Protein AF-A0A6I2W418-F1 (afdb_monomer_lite)

Sequence (152 aa):
MRLRQSPMIEASALMGITLILFLLGLCFVYGDLTQMLSSGPILAALLLFPSYVLWLIFGRVTRDAKVSTRFLASIGVTLAIAAFGALLMQPPTDVANAQQAVWIITQIVVDFALSGVIASAITFGVLMRESKKPDASLITKPLTPTQRKKGK

Radius of gyration: 23.84 Å; chains: 1; bounding box: 36×26×101 Å

Secondary structure (DSSP, 8-state):
-PPP--HHHHHHHHHHHHHHHHHHHHHHHHS-HHHHHHHHHHHHHHHHHHHHHHHHHHHHHTTTS-HHHHHHHHHHHHHHHHHHHHHH-PPPTT-TTHHHHHHHHHHHHHHHHHHHHHHHHHIIIIISPPP-PPPGGGTS------------

Structure (mmCIF, N/CA/C/O backbone):
data_AF-A0A6I2W418-F1
#
_entry.id   AF-A0A6I2W418-F1
#
loop_
_atom_site.group_PDB
_atom_site.id
_atom_site.type_symbol
_atom_site.label_atom_id
_atom_site.label_alt_id
_atom_site.label_comp_id
_atom_site.label_asym_id
_atom_site.label_entity_id
_atom_site.label_seq_id
_atom_site.pdbx_PDB_ins_code
_atom_site.Cartn_x
_atom_site.Cartn_y
_atom_site.Cartn_z
_atom_site.occupancy
_atom_site.B_iso_or_equiv
_atom_site.auth_seq_id
_atom_site.auth_comp_id
_atom_site.auth_asym_id
_atom_site.auth_atom_id
_atom_site.pdbx_PDB_model_num
ATOM 1 N N . MET A 1 1 ? -7.699 15.253 17.972 1.00 44.75 1 MET A N 1
ATOM 2 C CA . MET A 1 1 ? -9.007 14.615 17.696 1.00 44.75 1 MET A CA 1
ATOM 3 C C . MET A 1 1 ? -8.745 13.174 17.268 1.00 44.75 1 MET A C 1
ATOM 5 O O . MET A 1 1 ? -7.973 12.995 16.340 1.00 44.75 1 MET A O 1
ATOM 9 N N . ARG A 1 2 ? -9.271 12.155 17.967 1.00 53.34 2 ARG A N 1
ATOM 10 C CA . ARG A 1 2 ? -9.148 10.748 17.525 1.00 53.34 2 ARG A CA 1
ATOM 11 C C . ARG A 1 2 ? -10.362 10.395 16.673 1.00 53.34 2 ARG A C 1
ATOM 13 O O . ARG A 1 2 ? -11.485 10.724 17.048 1.00 53.34 2 ARG A O 1
ATOM 20 N N . LEU A 1 3 ? -10.123 9.775 15.525 1.00 56.34 3 LEU A N 1
ATOM 21 C CA . LEU A 1 3 ? -11.171 9.385 14.590 1.00 56.34 3 LEU A CA 1
ATOM 22 C C . LEU A 1 3 ? -12.008 8.238 15.176 1.00 56.34 3 LEU A C 1
ATOM 24 O O . LEU A 1 3 ? -11.479 7.348 15.843 1.00 56.34 3 LEU A O 1
ATOM 28 N N . ARG A 1 4 ? -13.323 8.249 14.931 1.00 63.59 4 ARG A N 1
ATOM 29 C CA . ARG A 1 4 ? -14.205 7.137 15.314 1.00 63.59 4 ARG A CA 1
ATOM 30 C C . ARG A 1 4 ? -13.741 5.879 14.571 1.00 63.59 4 ARG A C 1
ATOM 32 O O . ARG A 1 4 ? -13.602 5.917 13.354 1.00 63.59 4 ARG A O 1
ATOM 39 N N . GLN A 1 5 ? -13.500 4.784 15.291 1.00 67.00 5 GLN A N 1
ATOM 40 C CA . GLN A 1 5 ? -13.058 3.520 14.693 1.00 67.00 5 GLN A CA 1
ATOM 41 C C . GLN A 1 5 ? -14.184 2.939 13.826 1.00 67.00 5 GLN A C 1
ATOM 43 O O . GLN A 1 5 ? -15.151 2.364 14.327 1.00 67.00 5 GLN A O 1
ATOM 48 N N . SER A 1 6 ? -14.088 3.162 12.519 1.00 81.00 6 SER A N 1
ATOM 49 C CA . SER A 1 6 ? -14.973 2.621 11.493 1.00 81.00 6 SER A CA 1
ATOM 50 C C . SER A 1 6 ? -14.093 2.085 10.369 1.00 81.00 6 SER A C 1
ATOM 52 O O . SER A 1 6 ? -13.159 2.792 9.981 1.00 81.00 6 SER A O 1
ATOM 54 N N . PRO A 1 7 ? -14.409 0.910 9.792 1.00 82.25 7 PRO A N 1
ATOM 55 C CA . PRO A 1 7 ? -13.666 0.360 8.658 1.00 82.25 7 PRO A CA 1
ATOM 56 C C . PRO A 1 7 ? -13.483 1.364 7.513 1.00 82.25 7 PRO A C 1
ATOM 58 O O . PRO A 1 7 ? -12.423 1.431 6.902 1.00 82.25 7 PRO A O 1
ATOM 61 N N . MET A 1 8 ? -14.495 2.204 7.273 1.00 87.56 8 MET A N 1
ATOM 62 C CA . MET A 1 8 ? -14.436 3.238 6.242 1.00 87.56 8 MET A CA 1
ATOM 63 C C . MET A 1 8 ? -13.429 4.341 6.578 1.00 87.56 8 MET A C 1
ATOM 65 O O . MET A 1 8 ? -12.706 4.804 5.705 1.00 87.56 8 MET A O 1
ATOM 69 N N . ILE A 1 9 ? -13.355 4.750 7.845 1.00 86.94 9 ILE A N 1
ATOM 70 C CA . ILE A 1 9 ? -12.442 5.812 8.278 1.00 86.94 9 ILE A CA 1
ATOM 71 C C . ILE A 1 9 ? -10.990 5.312 8.261 1.00 86.94 9 ILE A C 1
ATOM 73 O O . ILE A 1 9 ? -10.089 6.060 7.896 1.00 86.94 9 ILE A O 1
ATOM 77 N N . GLU A 1 10 ? -10.769 4.039 8.589 1.00 88.50 10 GLU A N 1
ATOM 78 C CA . GLU A 1 10 ? -9.456 3.385 8.507 1.00 88.50 10 GLU A CA 1
ATOM 79 C C . GLU A 1 10 ? -8.956 3.273 7.082 1.00 88.50 10 GLU A C 1
ATOM 81 O O . GLU A 1 10 ? -7.844 3.707 6.794 1.00 88.50 10 GLU A O 1
ATOM 86 N N . ALA A 1 11 ? -9.788 2.739 6.187 1.00 92.00 11 ALA A N 1
ATOM 87 C CA . ALA A 1 11 ? -9.433 2.603 4.785 1.00 92.00 11 ALA A CA 1
ATOM 88 C C . ALA A 1 11 ? -9.151 3.970 4.145 1.00 92.00 11 ALA A C 1
ATOM 90 O O . ALA A 1 11 ? -8.183 4.108 3.403 1.00 92.00 11 ALA A O 1
ATOM 91 N N . SER A 1 12 ? -9.939 5.001 4.472 1.00 92.62 12 SER A N 1
ATOM 92 C CA . SER A 1 12 ? -9.707 6.358 3.963 1.00 92.62 12 SER A CA 1
ATOM 93 C C . SER A 1 12 ? -8.427 6.989 4.520 1.00 92.62 12 SER A C 1
ATOM 95 O O . SER A 1 12 ? -7.715 7.664 3.779 1.00 92.62 12 SER A O 1
ATOM 97 N N . ALA A 1 13 ? -8.098 6.758 5.796 1.00 91.81 13 ALA A N 1
ATOM 98 C CA . ALA A 1 13 ? -6.837 7.220 6.378 1.00 91.81 13 ALA A CA 1
ATOM 99 C C . ALA A 1 13 ? -5.629 6.523 5.732 1.00 91.81 13 ALA A C 1
ATOM 101 O O . ALA A 1 13 ? -4.679 7.196 5.332 1.00 91.81 13 ALA A O 1
ATOM 102 N N . LEU A 1 14 ? -5.698 5.198 5.561 1.00 94.12 14 LEU A N 1
ATOM 103 C CA . LEU A 1 14 ? -4.680 4.422 4.851 1.00 94.12 14 LEU A CA 1
ATOM 104 C C . LEU A 1 14 ? -4.500 4.932 3.423 1.00 94.12 14 LEU A C 1
ATOM 106 O O . LEU A 1 14 ? -3.373 5.196 3.017 1.00 94.12 14 LEU A O 1
ATOM 110 N N . MET A 1 15 ? -5.592 5.134 2.688 1.00 94.50 15 MET A N 1
ATOM 111 C CA . MET A 1 15 ? -5.552 5.635 1.316 1.00 94.50 15 MET A CA 1
ATOM 112 C C . MET A 1 15 ? -4.906 7.015 1.230 1.00 94.50 15 MET A C 1
ATOM 114 O O . MET A 1 15 ? -3.987 7.195 0.438 1.00 94.50 15 MET A O 1
ATOM 118 N N . GLY A 1 16 ? -5.342 7.972 2.052 1.00 93.12 16 GLY A N 1
ATOM 119 C CA . GLY A 1 16 ? -4.810 9.334 2.015 1.00 93.12 16 GLY A CA 1
ATOM 120 C C . GLY A 1 16 ? -3.318 9.393 2.342 1.00 93.12 16 GLY A C 1
ATOM 121 O O . GLY A 1 16 ? -2.555 10.033 1.623 1.00 93.12 16 GLY A O 1
ATOM 122 N N . ILE A 1 17 ? -2.884 8.688 3.392 1.00 94.75 17 ILE A N 1
ATOM 123 C CA . ILE A 1 17 ? -1.473 8.684 3.803 1.00 94.75 17 ILE A CA 1
ATOM 124 C C . ILE A 1 17 ? -0.617 7.936 2.777 1.00 94.75 17 ILE A C 1
ATOM 126 O O . ILE A 1 17 ? 0.434 8.439 2.385 1.00 94.75 17 ILE A O 1
ATOM 130 N N . THR A 1 18 ? -1.074 6.772 2.304 1.00 96.00 18 THR A N 1
ATOM 131 C CA . THR A 1 18 ? -0.338 5.989 1.300 1.00 96.00 18 THR A CA 1
ATOM 132 C C . THR A 1 18 ? -0.210 6.764 -0.005 1.00 96.00 18 THR A C 1
ATOM 134 O O . THR A 1 18 ? 0.871 6.779 -0.573 1.00 96.00 18 THR A O 1
ATOM 137 N N . LEU A 1 19 ? -1.266 7.450 -0.456 1.00 94.50 19 LEU A N 1
ATOM 138 C CA . LEU A 1 19 ? -1.232 8.276 -1.664 1.00 94.50 19 LEU A CA 1
ATOM 139 C C . LEU A 1 19 ? -0.169 9.371 -1.565 1.00 94.50 19 LEU A C 1
ATOM 141 O O . LEU A 1 19 ? 0.637 9.511 -2.476 1.00 94.50 19 LEU A O 1
ATOM 145 N N . ILE A 1 20 ? -0.148 10.132 -0.468 1.00 93.38 20 ILE A N 1
ATOM 146 C CA . ILE A 1 20 ? 0.824 11.220 -0.297 1.00 93.38 20 ILE A CA 1
ATOM 147 C C . ILE A 1 20 ? 2.252 10.667 -0.296 1.00 93.38 20 ILE A C 1
ATOM 149 O O . ILE A 1 20 ? 3.105 11.192 -1.005 1.00 93.38 20 ILE A O 1
ATOM 153 N N . LEU A 1 21 ? 2.509 9.602 0.469 1.00 94.44 21 LEU A N 1
ATOM 154 C CA . LEU A 1 21 ? 3.840 8.998 0.553 1.00 94.44 21 LEU A CA 1
ATOM 155 C C . LEU A 1 21 ? 4.286 8.400 -0.785 1.00 94.44 21 LEU A C 1
ATOM 157 O O . LEU A 1 21 ? 5.412 8.644 -1.199 1.00 94.44 21 LEU A O 1
ATOM 161 N N . PHE A 1 22 ? 3.385 7.715 -1.486 1.00 94.44 22 PHE A N 1
ATOM 162 C CA . PHE A 1 22 ? 3.668 7.096 -2.777 1.00 94.44 22 PHE A CA 1
ATOM 163 C C . PHE A 1 22 ? 3.934 8.137 -3.867 1.00 94.44 22 PHE A C 1
ATOM 165 O O . PHE A 1 22 ? 4.869 8.013 -4.644 1.00 94.44 22 PHE A O 1
ATOM 172 N N . LEU A 1 23 ? 3.157 9.221 -3.917 1.00 91.56 23 LEU A N 1
ATOM 173 C CA . LEU A 1 23 ? 3.411 10.302 -4.872 1.00 91.56 23 LEU A CA 1
ATOM 174 C C . LEU A 1 23 ? 4.745 11.011 -4.586 1.00 91.56 23 LEU A C 1
ATOM 176 O O . LEU A 1 23 ? 5.460 11.364 -5.525 1.00 91.56 23 LEU A O 1
ATOM 180 N N . LEU A 1 24 ? 5.098 11.194 -3.309 1.00 90.94 24 LEU A N 1
ATOM 181 C CA . LEU A 1 24 ? 6.408 11.723 -2.923 1.00 90.94 24 LEU A CA 1
ATOM 182 C C . LEU A 1 24 ? 7.536 10.774 -3.342 1.00 90.94 24 LEU A C 1
ATOM 184 O O . LEU A 1 24 ? 8.512 11.230 -3.930 1.00 90.94 24 LEU A O 1
ATOM 188 N N . GLY A 1 25 ? 7.389 9.474 -3.095 1.00 91.12 25 GLY A N 1
ATOM 189 C CA . GLY A 1 25 ? 8.349 8.449 -3.496 1.00 91.12 25 GLY A CA 1
ATOM 190 C C . GLY A 1 25 ? 8.545 8.374 -5.009 1.00 91.12 25 GLY A C 1
ATOM 191 O O . GLY A 1 25 ? 9.679 8.437 -5.487 1.00 91.12 25 GLY A O 1
ATOM 192 N N . LEU A 1 26 ? 7.460 8.393 -5.787 1.00 89.88 26 LEU A N 1
ATOM 193 C CA . LEU A 1 26 ? 7.510 8.464 -7.250 1.00 89.88 26 LEU A CA 1
ATOM 194 C C . LEU A 1 26 ? 8.268 9.690 -7.770 1.00 89.88 26 LEU A C 1
ATOM 196 O O . LEU A 1 26 ? 8.960 9.588 -8.782 1.00 89.88 26 LEU A O 1
ATOM 200 N N . CYS A 1 27 ? 8.177 10.836 -7.090 1.00 88.88 27 CYS A N 1
ATOM 201 C CA . CYS A 1 27 ? 8.956 12.017 -7.461 1.00 88.88 27 CYS A CA 1
ATOM 202 C C . CYS A 1 27 ? 10.470 11.757 -7.358 1.00 88.88 27 CYS A C 1
ATOM 204 O O . CYS A 1 27 ? 11.229 12.237 -8.199 1.00 88.88 27 CYS A O 1
ATOM 206 N N . PHE A 1 28 ? 10.910 10.968 -6.372 1.00 87.56 28 PHE A N 1
ATOM 207 C CA . PHE A 1 28 ? 12.309 10.550 -6.242 1.00 87.56 28 PHE A CA 1
ATOM 208 C C . PHE A 1 28 ? 12.702 9.465 -7.251 1.00 87.56 28 PHE A C 1
ATOM 210 O O . PHE A 1 28 ? 13.837 9.472 -7.719 1.00 87.56 28 PHE A O 1
ATOM 217 N N . VAL A 1 29 ? 11.785 8.555 -7.602 1.00 85.56 29 VAL A N 1
ATOM 218 C CA . VAL A 1 29 ? 12.036 7.487 -8.589 1.00 85.56 29 VAL A CA 1
ATOM 219 C C . VAL A 1 29 ? 12.220 8.060 -9.994 1.00 85.56 29 VAL A C 1
ATOM 221 O O . VAL A 1 29 ? 13.163 7.689 -10.687 1.00 85.56 29 VAL A O 1
ATOM 224 N N . TYR A 1 30 ? 11.342 8.972 -10.417 1.00 83.94 30 TYR A N 1
ATOM 225 C CA . TYR A 1 30 ? 11.423 9.570 -11.751 1.00 83.94 30 TYR A CA 1
ATOM 226 C C . TYR A 1 30 ? 12.444 10.704 -11.845 1.00 83.94 30 TYR A C 1
ATOM 228 O O . TYR A 1 30 ? 12.981 10.944 -12.921 1.00 83.94 30 TYR A O 1
ATOM 236 N N . GLY A 1 31 ? 12.690 11.438 -10.755 1.00 82.81 31 GLY A N 1
ATOM 237 C CA . GLY A 1 31 ? 13.545 12.631 -10.774 1.00 82.81 31 GLY A CA 1
ATOM 238 C C . GLY A 1 31 ? 12.982 13.804 -11.592 1.00 82.81 31 GLY A C 1
ATOM 239 O O . GLY A 1 31 ? 13.609 14.859 -11.644 1.00 82.81 31 GLY A O 1
ATOM 240 N N . ASP A 1 32 ? 11.801 13.645 -12.198 1.00 84.69 32 ASP A N 1
ATOM 241 C CA . ASP A 1 32 ? 11.093 14.656 -12.981 1.00 84.69 32 ASP A CA 1
ATOM 242 C C . ASP A 1 32 ? 9.631 14.755 -12.527 1.00 84.69 32 ASP A C 1
ATOM 244 O O . ASP A 1 32 ? 8.845 13.802 -12.607 1.00 84.69 32 ASP A O 1
ATOM 248 N N . LEU A 1 33 ? 9.258 15.952 -12.076 1.00 83.25 33 LEU A N 1
ATOM 249 C CA . LEU A 1 33 ? 7.904 16.274 -11.643 1.00 83.25 33 LEU A CA 1
ATOM 250 C C . LEU A 1 33 ? 6.886 16.141 -12.788 1.00 83.25 33 LEU A C 1
ATOM 252 O O . LEU A 1 33 ? 5.751 15.735 -12.558 1.00 83.25 33 LEU A O 1
ATOM 256 N N . THR A 1 34 ? 7.276 16.433 -14.027 1.00 85.00 34 THR A N 1
ATOM 257 C CA . THR A 1 34 ? 6.396 16.366 -15.205 1.00 85.00 34 THR A CA 1
ATOM 258 C C . THR A 1 34 ? 6.017 14.921 -15.525 1.00 85.00 34 THR A C 1
ATOM 260 O O . THR A 1 34 ? 4.851 14.598 -15.778 1.00 85.00 34 THR A O 1
ATOM 263 N N . GLN A 1 35 ? 6.995 14.018 -15.457 1.00 82.12 35 GLN A N 1
ATOM 264 C CA . GLN A 1 35 ? 6.773 12.588 -15.653 1.00 82.12 35 GLN A CA 1
ATOM 265 C C . GLN A 1 35 ? 5.935 11.992 -14.516 1.00 82.12 35 GLN A C 1
ATOM 267 O O . GLN A 1 35 ? 5.024 11.197 -14.757 1.00 82.12 35 GLN A O 1
ATOM 272 N N . MET A 1 36 ? 6.173 12.434 -13.281 1.00 85.44 36 MET A N 1
ATOM 273 C CA . MET A 1 36 ? 5.365 12.059 -12.124 1.00 85.44 36 MET A CA 1
ATOM 274 C C . MET A 1 36 ? 3.911 12.545 -12.249 1.00 85.44 36 MET A C 1
ATOM 276 O O . MET A 1 36 ? 2.993 11.772 -11.991 1.00 85.44 36 MET A O 1
ATOM 280 N N . LEU A 1 37 ? 3.666 13.775 -12.706 1.00 83.38 37 LEU A N 1
ATOM 281 C CA . LEU A 1 37 ? 2.307 14.312 -12.859 1.00 83.38 37 LEU A CA 1
ATOM 282 C C . LEU A 1 37 ? 1.512 13.633 -13.981 1.00 83.38 37 LEU A C 1
ATOM 284 O O . LEU A 1 37 ? 0.292 13.518 -13.883 1.00 83.38 37 LEU A O 1
ATOM 288 N N . SER A 1 38 ? 2.191 13.164 -15.029 1.00 86.12 38 SER A N 1
ATOM 289 C CA . SER A 1 38 ? 1.549 12.467 -16.150 1.00 86.12 38 SER A CA 1
ATOM 290 C C . SER A 1 38 ? 1.271 10.987 -15.861 1.00 86.12 38 SER A C 1
ATOM 292 O O . SER A 1 38 ? 0.194 10.492 -16.184 1.00 86.12 38 SER A O 1
ATOM 294 N N . SER A 1 39 ? 2.210 10.277 -15.230 1.00 83.19 39 SER A N 1
ATOM 295 C CA . SER A 1 39 ? 2.109 8.826 -14.991 1.00 83.19 39 SER A CA 1
ATOM 296 C C . SER A 1 39 ? 1.647 8.453 -13.578 1.00 83.19 39 SER A C 1
ATOM 298 O O . SER A 1 39 ? 0.977 7.437 -13.384 1.00 83.19 39 SER A O 1
ATOM 300 N N . GLY A 1 40 ? 1.951 9.286 -12.584 1.00 84.12 40 GLY A N 1
ATOM 301 C CA . GLY A 1 40 ? 1.673 9.051 -11.168 1.00 84.12 40 GLY A CA 1
ATOM 302 C C . GLY A 1 40 ? 0.199 8.802 -10.850 1.00 84.12 40 GLY A C 1
ATOM 303 O O . GLY A 1 40 ? -0.077 7.838 -10.139 1.00 84.12 40 GLY A O 1
ATOM 304 N N . PRO A 1 41 ? -0.769 9.569 -11.392 1.00 85.94 41 PRO A N 1
ATOM 305 C CA . PRO A 1 41 ? -2.189 9.307 -11.158 1.00 85.94 41 PRO A CA 1
ATOM 306 C C . PRO A 1 41 ? -2.638 7.921 -11.635 1.00 85.94 41 PRO A C 1
ATOM 308 O O . PRO A 1 41 ? -3.430 7.267 -10.958 1.00 85.94 41 PRO A O 1
ATOM 311 N N . ILE A 1 42 ? -2.109 7.452 -12.769 1.00 88.50 42 ILE A N 1
ATOM 312 C CA . ILE A 1 42 ? -2.441 6.137 -13.333 1.00 88.50 42 ILE A CA 1
ATOM 313 C C . ILE A 1 42 ? -1.862 5.032 -12.447 1.00 88.50 42 ILE A C 1
ATOM 315 O O . ILE A 1 42 ? -2.584 4.115 -12.061 1.00 88.50 42 ILE A O 1
ATOM 319 N N . LEU A 1 43 ? -0.586 5.149 -12.071 1.00 88.38 43 LEU A N 1
ATOM 320 C CA . LEU A 1 43 ? 0.086 4.199 -11.178 1.00 88.38 43 LEU A CA 1
ATOM 321 C C . LEU A 1 43 ? -0.594 4.139 -9.807 1.00 88.38 43 LEU A C 1
ATOM 323 O O . LEU A 1 43 ? -0.837 3.058 -9.271 1.00 88.38 43 LEU A O 1
ATOM 327 N N . ALA A 1 44 ? -0.957 5.305 -9.269 1.00 87.12 44 ALA A N 1
ATOM 328 C CA . ALA A 1 44 ? -1.702 5.423 -8.029 1.00 87.12 44 ALA A CA 1
ATOM 329 C C . ALA A 1 44 ? -3.064 4.742 -8.154 1.00 87.12 44 ALA A C 1
ATOM 331 O O . ALA A 1 44 ? -3.389 3.915 -7.313 1.00 87.12 44 ALA A O 1
ATOM 332 N N . ALA A 1 45 ? -3.843 5.005 -9.205 1.00 88.56 45 ALA A N 1
ATOM 333 C CA . ALA A 1 45 ? -5.130 4.344 -9.403 1.00 88.56 45 ALA A CA 1
ATOM 334 C C . ALA A 1 45 ? -4.988 2.814 -9.482 1.00 88.56 45 ALA A C 1
ATOM 336 O O . ALA A 1 45 ? -5.758 2.099 -8.845 1.00 88.56 45 ALA A O 1
ATOM 337 N N . LEU A 1 46 ? -3.977 2.315 -10.196 1.00 91.00 46 LEU A N 1
ATOM 338 C CA . LEU A 1 46 ? -3.764 0.885 -10.425 1.00 91.00 46 LEU A CA 1
ATOM 339 C C . LEU A 1 46 ? -3.451 0.117 -9.129 1.00 91.00 46 LEU A C 1
ATOM 341 O O . LEU A 1 46 ? -3.924 -1.003 -8.959 1.00 91.00 46 LEU A O 1
ATOM 345 N N . LEU A 1 47 ? -2.717 0.726 -8.193 1.00 92.75 47 LEU A N 1
ATOM 346 C CA . LEU A 1 47 ? -2.332 0.091 -6.925 1.00 92.75 47 LEU A CA 1
ATOM 347 C C . LEU A 1 47 ? -3.240 0.488 -5.748 1.00 92.75 47 LEU A C 1
ATOM 349 O O . LEU A 1 47 ? -3.667 -0.368 -4.969 1.00 92.75 47 LEU A O 1
ATOM 353 N N . LEU A 1 48 ? -3.587 1.769 -5.599 1.00 93.81 48 LEU A N 1
ATOM 354 C CA . LEU A 1 48 ? -4.373 2.264 -4.461 1.00 93.81 48 LEU A CA 1
ATOM 355 C C . LEU A 1 48 ? -5.846 1.909 -4.548 1.00 93.81 48 LEU A C 1
ATOM 357 O O . LEU A 1 48 ? -6.441 1.649 -3.506 1.00 93.81 48 LEU A O 1
ATOM 361 N N . PHE A 1 49 ? -6.448 1.884 -5.737 1.00 92.81 49 PHE A N 1
ATOM 362 C CA . PHE A 1 49 ? -7.865 1.547 -5.855 1.00 92.81 49 PHE A CA 1
ATOM 363 C C . PHE A 1 49 ? -8.175 0.122 -5.365 1.00 92.81 49 PHE A C 1
ATOM 365 O O . PHE A 1 49 ? -8.998 -0.017 -4.454 1.00 92.81 49 PHE A O 1
ATOM 372 N N . PRO A 1 50 ? -7.511 -0.943 -5.865 1.00 94.19 50 PRO A N 1
ATOM 373 C CA . PRO A 1 50 ? -7.758 -2.288 -5.351 1.00 94.19 50 PRO A CA 1
ATOM 374 C C . PRO A 1 50 ? -7.344 -2.428 -3.881 1.00 94.19 50 PRO A C 1
ATOM 376 O O . PRO A 1 50 ? -8.037 -3.101 -3.118 1.00 94.19 50 PRO A O 1
ATOM 379 N N . SER A 1 51 ? -6.287 -1.733 -3.444 1.00 95.88 51 SER A N 1
ATOM 380 C CA . SER A 1 51 ? -5.896 -1.702 -2.028 1.00 95.88 51 SER A CA 1
ATOM 381 C C . SER A 1 51 ? -6.977 -1.102 -1.140 1.00 95.88 51 SER A C 1
ATOM 383 O O . SER A 1 51 ? -7.294 -1.671 -0.102 1.00 95.88 51 SER A O 1
ATOM 385 N N . TYR A 1 52 ? -7.594 0.004 -1.557 1.00 95.00 52 TYR A N 1
ATOM 386 C CA . TYR A 1 52 ? -8.679 0.648 -0.824 1.00 95.00 52 TYR A CA 1
ATOM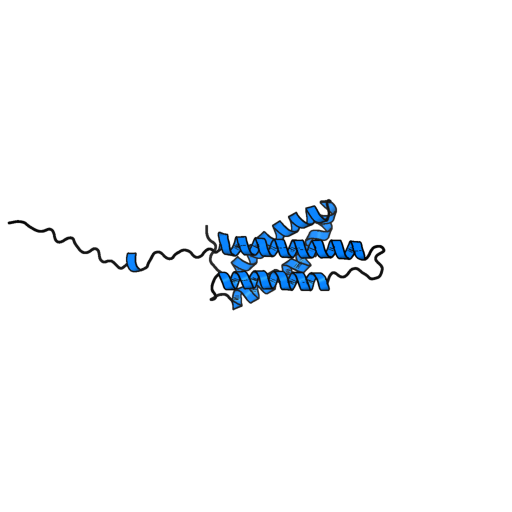 387 C C . TYR A 1 52 ? -9.889 -0.275 -0.677 1.00 95.00 52 TYR A C 1
ATOM 389 O O . TYR A 1 52 ? -10.417 -0.434 0.426 1.00 95.00 52 TYR A O 1
ATOM 397 N N . VAL A 1 53 ? -10.291 -0.937 -1.765 1.00 95.31 53 VAL A N 1
ATOM 398 C CA . VAL A 1 53 ? -11.387 -1.915 -1.744 1.00 95.31 53 VAL A CA 1
ATOM 399 C C . VAL A 1 53 ? -11.066 -3.068 -0.792 1.00 95.31 53 VAL A C 1
ATOM 401 O O . VAL A 1 53 ? -11.894 -3.425 0.047 1.00 95.31 53 VAL A O 1
ATOM 404 N N . LEU A 1 54 ? -9.853 -3.620 -0.854 1.00 95.81 54 LEU A N 1
ATOM 405 C CA . LEU A 1 54 ? -9.440 -4.696 0.043 1.00 95.81 54 LEU A CA 1
ATOM 406 C C . LEU A 1 54 ? -9.338 -4.232 1.499 1.00 95.81 54 LEU A C 1
ATOM 408 O O . LEU A 1 54 ? -9.797 -4.948 2.384 1.00 95.81 54 LEU A O 1
ATOM 412 N N . TRP A 1 55 ? -8.823 -3.035 1.781 1.00 96.12 55 TRP A N 1
ATOM 413 C CA . TRP A 1 55 ? -8.813 -2.480 3.136 1.00 96.12 55 TRP A CA 1
ATOM 414 C C . TRP A 1 55 ? -10.226 -2.281 3.686 1.00 96.12 55 TRP A C 1
ATOM 416 O O . TRP A 1 55 ? -10.440 -2.521 4.872 1.00 96.12 55 TRP A O 1
ATOM 426 N N . LEU A 1 56 ? -11.208 -1.910 2.858 1.00 94.38 56 LEU A N 1
ATOM 427 C CA . LEU A 1 56 ? -12.612 -1.857 3.278 1.00 94.38 56 LEU A CA 1
ATOM 428 C C . LEU A 1 56 ? -13.157 -3.246 3.628 1.00 94.38 56 LEU A C 1
ATOM 430 O O . LEU A 1 56 ? -13.777 -3.411 4.682 1.00 94.38 56 LEU A O 1
ATOM 434 N N . ILE A 1 57 ? -12.915 -4.244 2.773 1.00 94.38 57 ILE A N 1
ATOM 435 C CA . ILE A 1 57 ? -13.378 -5.623 2.983 1.00 94.38 57 ILE A CA 1
ATOM 436 C C . ILE A 1 57 ? -12.726 -6.209 4.237 1.00 94.38 57 ILE A C 1
ATOM 438 O O . ILE A 1 57 ? -13.424 -6.613 5.169 1.00 94.38 57 ILE A O 1
ATOM 442 N N . PHE A 1 58 ? -11.396 -6.200 4.308 1.00 92.62 58 PHE A N 1
ATOM 443 C CA . PHE A 1 58 ? -10.660 -6.734 5.448 1.00 92.62 58 PHE A CA 1
ATOM 444 C C . PHE A 1 58 ? -10.916 -5.924 6.714 1.00 92.62 58 PHE A C 1
ATOM 446 O O . PHE A 1 58 ? -11.134 -6.519 7.762 1.00 92.62 58 PHE A O 1
ATOM 453 N N . GLY A 1 59 ? -11.028 -4.598 6.627 1.00 88.44 59 GLY A N 1
ATOM 454 C CA . GLY A 1 59 ? -11.424 -3.753 7.751 1.00 88.44 59 GLY A CA 1
ATOM 455 C C . GLY A 1 59 ? -12.812 -4.106 8.291 1.00 88.44 59 GLY A C 1
ATOM 456 O O . GLY A 1 59 ? -13.035 -4.055 9.502 1.00 88.44 59 GLY A O 1
ATOM 457 N N . ARG A 1 60 ? -13.748 -4.517 7.424 1.00 89.56 60 ARG A N 1
ATOM 458 C CA . ARG A 1 60 ? -15.076 -4.992 7.837 1.00 89.56 60 ARG A CA 1
ATOM 459 C C . ARG A 1 60 ? -15.024 -6.371 8.490 1.00 89.56 60 ARG A C 1
ATOM 461 O O . ARG A 1 60 ? -15.740 -6.566 9.474 1.00 89.56 60 ARG A O 1
ATOM 468 N N . VAL A 1 61 ? -14.206 -7.282 7.959 1.00 91.38 61 VAL A N 1
ATOM 469 C CA . VAL A 1 61 ? -13.990 -8.643 8.485 1.00 91.38 61 VAL A CA 1
ATOM 470 C C . VAL A 1 61 ? -13.290 -8.601 9.844 1.00 91.38 61 VAL A C 1
ATOM 472 O O . VAL A 1 61 ? -13.702 -9.282 10.775 1.00 91.38 61 VAL A O 1
ATOM 475 N N . THR A 1 62 ? -12.280 -7.748 10.004 1.00 89.62 62 THR A N 1
ATOM 476 C CA . THR A 1 62 ? -11.500 -7.616 11.242 1.00 89.62 62 THR A CA 1
ATOM 477 C C . THR A 1 62 ? -12.039 -6.538 12.185 1.00 89.62 62 THR A C 1
ATOM 479 O O . THR A 1 62 ? -11.309 -6.073 13.057 1.00 89.62 62 THR A O 1
ATOM 482 N N . ARG A 1 63 ? -13.294 -6.099 12.019 1.00 83.88 63 ARG A N 1
ATOM 483 C CA . ARG A 1 63 ? -13.867 -4.969 12.774 1.00 83.88 63 ARG A CA 1
ATOM 484 C C . ARG A 1 63 ? -13.807 -5.171 14.290 1.00 83.88 63 ARG A C 1
ATOM 486 O O . ARG A 1 63 ? -13.503 -4.223 15.008 1.00 83.88 63 ARG A O 1
ATOM 493 N N . ASP A 1 64 ? -14.090 -6.388 14.744 1.00 83.50 64 ASP A N 1
ATOM 494 C CA . ASP A 1 64 ? -14.150 -6.738 16.169 1.00 83.50 64 ASP A CA 1
ATOM 495 C C . ASP A 1 64 ? -12.819 -7.312 16.690 1.00 83.50 64 ASP A C 1
ATOM 497 O O . ASP A 1 64 ? -12.699 -7.694 17.854 1.00 83.50 64 ASP A O 1
ATOM 501 N N . ALA A 1 65 ? -11.798 -7.375 15.830 1.00 86.19 65 ALA A N 1
ATOM 502 C CA . ALA A 1 65 ? -10.477 -7.860 16.193 1.00 86.19 65 ALA A CA 1
ATOM 503 C C . ALA A 1 65 ? -9.646 -6.780 16.904 1.00 86.19 65 ALA A C 1
ATOM 505 O O . ALA A 1 65 ? -9.901 -5.577 16.805 1.00 86.19 65 ALA A O 1
ATOM 506 N N . LYS A 1 66 ? -8.586 -7.223 17.588 1.00 86.62 66 LYS A N 1
ATOM 507 C CA . LYS A 1 66 ? -7.598 -6.335 18.215 1.00 86.62 66 LYS A CA 1
ATOM 508 C C . LYS A 1 66 ? -6.956 -5.422 17.167 1.00 86.62 66 LYS A C 1
ATOM 510 O O . LYS A 1 66 ? -6.747 -5.831 16.024 1.00 86.62 66 LYS A O 1
ATOM 515 N N . VAL A 1 67 ? -6.547 -4.219 17.577 1.00 85.38 67 VAL A N 1
ATOM 516 C CA . VAL A 1 67 ? -5.851 -3.255 16.700 1.00 85.38 67 VAL A CA 1
ATOM 517 C C . VAL A 1 67 ? -4.622 -3.868 16.015 1.00 85.38 67 VAL A C 1
ATOM 519 O O . VAL A 1 67 ? -4.385 -3.594 14.843 1.00 85.38 67 VAL A O 1
ATOM 522 N N . SER A 1 68 ? -3.888 -4.760 16.691 1.00 86.69 68 SER A N 1
ATOM 523 C CA . SER A 1 68 ? -2.745 -5.469 16.098 1.00 86.69 68 SER A CA 1
ATOM 524 C C . SER A 1 68 ? -3.136 -6.363 14.918 1.00 86.69 68 SER A C 1
ATOM 526 O O . SER A 1 68 ? -2.444 -6.371 13.907 1.00 86.69 68 SER A O 1
ATOM 528 N N . THR A 1 69 ? -4.258 -7.080 15.005 1.00 89.44 69 THR A N 1
ATOM 529 C CA . THR A 1 69 ? -4.763 -7.922 13.911 1.00 89.44 69 THR A CA 1
ATOM 530 C C . THR A 1 69 ? -5.181 -7.075 12.712 1.00 89.44 69 THR A C 1
ATOM 532 O O . THR A 1 69 ? -4.909 -7.445 11.576 1.00 89.44 69 THR A O 1
ATOM 535 N N . ARG A 1 70 ? -5.794 -5.914 12.960 1.00 89.19 70 ARG A N 1
ATOM 536 C CA . ARG A 1 70 ? -6.219 -4.967 11.915 1.00 89.19 70 ARG A CA 1
ATOM 537 C C . ARG A 1 70 ? -5.024 -4.332 11.204 1.00 89.19 70 ARG A C 1
ATOM 539 O O . ARG A 1 70 ? -5.029 -4.219 9.985 1.00 89.19 70 ARG A O 1
ATOM 546 N N . PHE A 1 71 ? -3.979 -4.008 11.962 1.00 90.94 71 PHE A N 1
ATOM 547 C CA . PHE A 1 71 ? -2.691 -3.560 11.435 1.00 90.94 71 PHE A CA 1
ATOM 548 C C . PHE A 1 71 ? -2.000 -4.637 10.583 1.00 90.94 71 PHE A C 1
ATOM 550 O O . PHE A 1 71 ? -1.546 -4.352 9.479 1.00 90.94 71 PHE A O 1
ATOM 557 N N . LEU A 1 72 ? -1.960 -5.893 11.045 1.00 93.62 72 LEU A N 1
ATOM 558 C CA . LEU A 1 72 ? -1.422 -6.993 10.235 1.00 93.62 72 LEU A CA 1
ATOM 559 C C . LEU A 1 72 ? -2.239 -7.203 8.955 1.00 93.62 72 LEU A C 1
ATOM 561 O O . LEU A 1 72 ? -1.658 -7.435 7.899 1.00 93.62 72 LEU A O 1
ATOM 565 N N . ALA A 1 73 ? -3.567 -7.093 9.031 1.00 93.75 73 ALA A N 1
ATOM 566 C CA . ALA A 1 73 ? -4.435 -7.211 7.866 1.00 93.75 73 ALA A CA 1
ATOM 567 C C . ALA A 1 73 ? -4.178 -6.093 6.846 1.00 93.75 73 ALA A C 1
ATOM 569 O O . ALA A 1 73 ? -4.102 -6.374 5.651 1.00 93.75 73 ALA A O 1
ATOM 570 N N . SER A 1 74 ? -3.982 -4.844 7.288 1.00 94.81 74 SER A N 1
ATOM 571 C CA . SER A 1 74 ? -3.674 -3.744 6.368 1.00 94.81 74 SER A CA 1
ATOM 572 C C . SER A 1 74 ? -2.325 -3.933 5.680 1.00 94.81 74 SER A C 1
ATOM 574 O O . SER A 1 74 ? -2.247 -3.744 4.469 1.00 94.81 74 SER A O 1
ATOM 576 N N . ILE A 1 75 ? -1.295 -4.377 6.413 1.00 95.88 75 ILE A N 1
ATOM 577 C CA . ILE A 1 75 ? 0.010 -4.731 5.834 1.00 95.88 75 ILE A CA 1
ATOM 578 C C . ILE A 1 75 ? -0.133 -5.886 4.845 1.00 95.88 75 ILE A C 1
ATOM 580 O O . ILE A 1 75 ? 0.399 -5.807 3.742 1.00 95.88 75 ILE A O 1
ATOM 584 N N . GLY A 1 76 ? -0.865 -6.938 5.215 1.00 96.00 76 GLY A N 1
ATOM 585 C CA . GLY A 1 76 ? -1.099 -8.093 4.353 1.00 96.00 76 GLY A CA 1
ATOM 586 C C . GLY A 1 76 ? -1.742 -7.698 3.025 1.00 96.00 76 GLY A C 1
ATOM 587 O O . GLY A 1 76 ? -1.267 -8.117 1.974 1.00 96.00 76 GLY A O 1
ATOM 588 N N . VAL A 1 77 ? -2.757 -6.828 3.058 1.00 96.44 77 VAL A N 1
ATOM 589 C CA . VAL A 1 77 ? -3.380 -6.270 1.847 1.00 96.44 77 VAL A CA 1
ATOM 590 C C . VAL A 1 77 ? -2.370 -5.482 1.014 1.00 96.44 77 VAL A C 1
ATOM 592 O O . VAL A 1 77 ? -2.272 -5.714 -0.188 1.00 96.44 77 VAL A O 1
ATOM 595 N N . THR A 1 78 ? -1.594 -4.592 1.638 1.00 96.19 78 THR A N 1
ATOM 596 C CA . THR A 1 78 ? -0.575 -3.794 0.941 1.00 96.19 78 THR A CA 1
ATOM 597 C C . THR A 1 78 ? 0.436 -4.686 0.226 1.00 96.19 78 THR A C 1
ATOM 599 O O . THR A 1 78 ? 0.712 -4.479 -0.951 1.00 96.19 78 THR A O 1
ATOM 602 N N . LEU A 1 79 ? 0.971 -5.699 0.912 1.00 96.25 79 LEU A N 1
ATOM 603 C CA . LEU A 1 79 ? 1.960 -6.615 0.341 1.00 96.25 79 LEU A CA 1
ATOM 604 C C . LEU A 1 79 ? 1.360 -7.499 -0.754 1.00 96.25 79 LEU A C 1
ATOM 606 O O . LEU A 1 79 ? 2.017 -7.736 -1.765 1.00 96.25 79 LEU A O 1
ATOM 610 N N . ALA A 1 80 ? 0.116 -7.952 -0.589 1.00 95.81 80 ALA A N 1
ATOM 611 C CA . ALA A 1 80 ? -0.581 -8.725 -1.611 1.00 95.81 80 ALA A CA 1
ATOM 612 C C . ALA A 1 80 ? -0.785 -7.905 -2.892 1.00 95.81 80 ALA A C 1
ATOM 614 O O . ALA A 1 80 ? -0.512 -8.401 -3.984 1.00 95.81 80 ALA A O 1
ATOM 615 N N . ILE A 1 81 ? -1.200 -6.640 -2.769 1.00 95.75 81 ILE A N 1
ATOM 616 C CA . ILE A 1 81 ? -1.342 -5.748 -3.923 1.00 95.75 81 ILE A CA 1
ATOM 617 C C . ILE A 1 81 ? 0.012 -5.371 -4.514 1.00 95.75 81 ILE A C 1
ATOM 619 O O . ILE A 1 81 ? 0.127 -5.327 -5.731 1.00 95.75 81 ILE A O 1
ATOM 623 N N . ALA A 1 82 ? 1.047 -5.161 -3.702 1.00 94.19 82 ALA A N 1
ATOM 624 C CA . ALA A 1 82 ? 2.394 -4.916 -4.207 1.00 94.19 82 ALA A CA 1
ATOM 625 C C . ALA A 1 82 ? 2.895 -6.103 -5.050 1.00 94.19 82 ALA A C 1
ATOM 627 O O . ALA A 1 82 ? 3.318 -5.923 -6.190 1.00 94.19 82 ALA A O 1
ATOM 628 N N . ALA A 1 83 ? 2.768 -7.330 -4.534 1.00 93.00 83 ALA A N 1
ATOM 629 C CA . ALA A 1 83 ? 3.137 -8.541 -5.263 1.00 93.00 83 ALA A CA 1
ATOM 630 C C . ALA A 1 83 ? 2.322 -8.702 -6.555 1.00 93.00 83 ALA A C 1
ATOM 632 O O . ALA A 1 83 ? 2.881 -8.990 -7.611 1.00 93.00 83 ALA A O 1
ATOM 633 N N . PHE A 1 84 ? 1.011 -8.463 -6.496 1.00 91.62 84 PHE A N 1
ATOM 634 C CA . PHE A 1 84 ? 0.151 -8.508 -7.676 1.00 91.62 84 PHE A CA 1
ATOM 635 C C . PHE A 1 84 ? 0.495 -7.409 -8.693 1.00 91.62 84 PHE A C 1
ATOM 637 O O . PHE A 1 84 ? 0.537 -7.669 -9.891 1.00 91.62 84 PHE A O 1
ATOM 644 N N . GLY A 1 85 ? 0.818 -6.203 -8.227 1.00 89.06 85 GLY A N 1
ATOM 645 C CA . GLY A 1 85 ? 1.274 -5.085 -9.046 1.00 89.06 85 GLY A CA 1
ATOM 646 C C . GLY A 1 85 ? 2.569 -5.404 -9.787 1.00 89.06 85 GLY A C 1
ATOM 647 O O . GLY A 1 85 ? 2.648 -5.160 -10.986 1.00 89.06 85 GLY A O 1
ATOM 648 N N . ALA A 1 86 ? 3.538 -6.040 -9.122 1.00 89.38 86 ALA A N 1
ATOM 649 C CA . ALA A 1 86 ? 4.764 -6.516 -9.769 1.00 89.38 86 ALA A CA 1
ATOM 650 C C . ALA A 1 86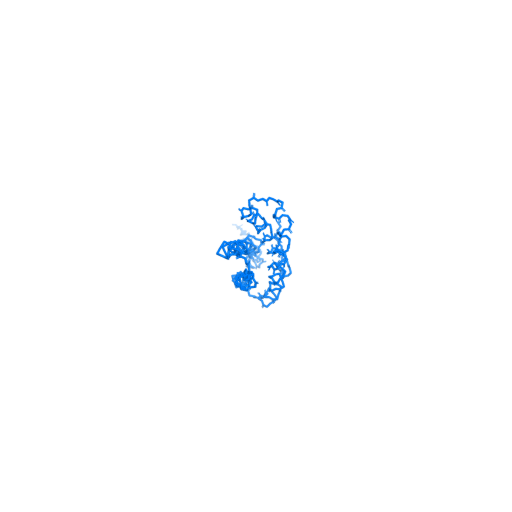 ? 4.490 -7.549 -10.874 1.00 89.38 86 ALA A C 1
ATOM 652 O O . ALA A 1 86 ? 5.173 -7.554 -11.895 1.00 89.38 86 ALA A O 1
ATOM 653 N N . L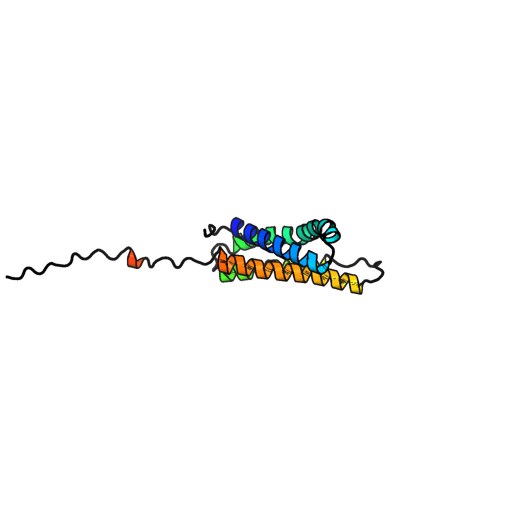EU A 1 87 ? 3.486 -8.411 -10.687 1.00 87.12 87 LEU A N 1
ATOM 654 C CA . LEU A 1 87 ? 3.084 -9.391 -11.698 1.00 87.12 87 LEU A CA 1
ATOM 655 C C . LEU A 1 87 ? 2.325 -8.760 -12.869 1.00 87.12 87 LEU A C 1
ATOM 657 O O . LEU A 1 87 ? 2.465 -9.233 -13.991 1.00 87.12 87 LEU A O 1
ATOM 661 N N . LEU A 1 88 ? 1.528 -7.717 -12.630 1.00 85.81 88 LEU A N 1
ATOM 662 C CA . LEU A 1 88 ? 0.780 -7.026 -13.684 1.00 85.81 88 LEU A CA 1
ATOM 663 C C . LEU A 1 88 ? 1.643 -6.061 -14.499 1.00 85.81 88 LEU A C 1
ATOM 665 O O . LEU A 1 88 ? 1.424 -5.901 -15.697 1.00 85.81 88 LEU A O 1
ATOM 669 N N . MET A 1 89 ? 2.608 -5.404 -13.863 1.00 85.69 89 MET A N 1
ATOM 670 C CA . MET A 1 89 ? 3.462 -4.398 -14.487 1.00 85.69 89 MET A CA 1
ATOM 671 C C . MET A 1 89 ? 4.670 -5.038 -15.175 1.00 85.69 89 MET A C 1
ATOM 673 O O . MET A 1 89 ? 5.797 -4.641 -14.922 1.00 85.69 89 MET A O 1
ATOM 677 N N . GLN A 1 90 ? 4.481 -6.042 -16.033 1.00 80.69 90 GLN A N 1
ATOM 678 C CA . GLN A 1 90 ? 5.616 -6.593 -16.780 1.00 80.69 90 GLN A CA 1
ATOM 679 C C . GLN A 1 90 ? 6.009 -5.677 -17.943 1.00 80.69 90 GLN A C 1
ATOM 681 O O . GLN A 1 90 ? 5.131 -5.124 -18.613 1.00 80.69 90 GLN A O 1
ATOM 686 N N . PRO A 1 91 ? 7.317 -5.497 -18.207 1.00 80.12 91 PRO A N 1
ATOM 687 C CA . PRO A 1 91 ? 7.743 -4.749 -19.374 1.00 80.12 91 PRO A CA 1
ATOM 688 C C . PRO A 1 91 ? 7.286 -5.475 -20.650 1.00 80.12 91 PRO A C 1
ATOM 690 O O . PRO A 1 91 ? 7.368 -6.705 -20.713 1.00 80.12 91 PRO A O 1
ATOM 693 N N . PRO A 1 92 ? 6.834 -4.740 -21.680 1.00 77.81 92 PRO A N 1
ATOM 694 C CA . PRO A 1 92 ? 6.588 -5.318 -22.995 1.00 77.81 92 PRO A CA 1
ATOM 695 C C . PRO A 1 92 ? 7.826 -6.057 -23.526 1.00 77.81 92 PRO A C 1
ATOM 697 O O . PRO A 1 92 ? 8.962 -5.676 -23.239 1.00 77.81 92 PRO A O 1
ATOM 700 N N . THR A 1 93 ? 7.615 -7.088 -24.343 1.00 76.19 93 THR A N 1
ATOM 701 C CA . THR A 1 93 ? 8.702 -7.892 -24.936 1.00 76.19 93 THR A CA 1
ATOM 702 C C . THR A 1 93 ? 9.629 -7.084 -25.841 1.00 76.19 93 THR A C 1
ATOM 704 O O . THR A 1 93 ? 10.776 -7.470 -26.046 1.00 76.19 93 THR A O 1
ATOM 707 N N . ASP A 1 94 ? 9.148 -5.943 -26.331 1.00 80.12 94 ASP A N 1
ATOM 708 C CA . ASP A 1 94 ? 9.804 -5.156 -27.376 1.00 80.12 94 ASP A CA 1
ATOM 709 C C . ASP A 1 94 ? 10.587 -3.958 -26.805 1.00 80.12 94 ASP A C 1
ATOM 711 O O . ASP A 1 94 ? 11.044 -3.081 -27.540 1.00 80.12 94 ASP A O 1
ATOM 715 N N . VAL A 1 95 ? 10.738 -3.880 -25.478 1.00 81.00 95 VAL A N 1
ATOM 716 C CA . VAL A 1 95 ? 11.469 -2.787 -24.829 1.00 81.00 95 VAL A CA 1
ATOM 717 C C . VAL A 1 95 ? 12.972 -2.992 -25.007 1.00 81.00 95 VAL A C 1
ATOM 719 O O . VAL A 1 95 ? 13.537 -3.978 -24.539 1.00 81.00 95 VAL A O 1
ATOM 722 N N . ALA A 1 96 ? 13.638 -2.000 -25.605 1.00 76.38 96 ALA A N 1
ATOM 723 C CA . ALA A 1 96 ? 15.076 -2.019 -25.893 1.00 76.38 96 ALA A CA 1
ATOM 724 C C . ALA A 1 96 ? 15.968 -2.296 -24.667 1.00 76.38 96 ALA A C 1
ATOM 726 O O . ALA A 1 96 ? 17.085 -2.783 -24.814 1.00 76.38 96 ALA A O 1
ATOM 727 N N . ASN A 1 97 ? 15.487 -1.987 -23.459 1.00 85.81 97 ASN A N 1
ATOM 728 C CA . ASN A 1 97 ? 16.214 -2.221 -22.217 1.00 85.81 97 ASN A CA 1
ATOM 729 C C . ASN A 1 97 ? 15.298 -2.820 -21.136 1.00 85.81 9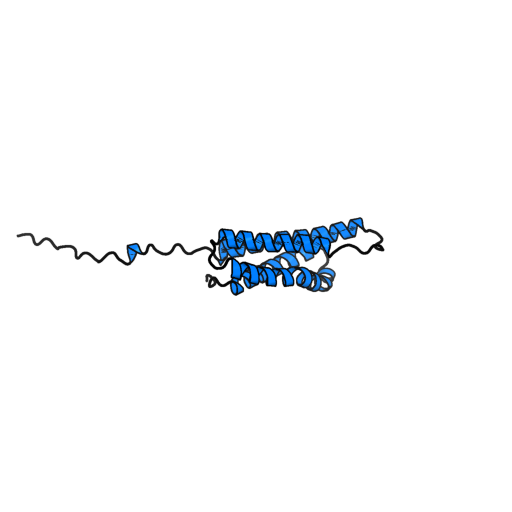7 ASN A C 1
ATOM 731 O O . ASN A 1 97 ? 14.917 -2.160 -20.166 1.00 85.81 97 ASN A O 1
ATOM 735 N N . ALA A 1 98 ? 14.914 -4.085 -21.326 1.00 83.38 98 ALA A N 1
ATOM 736 C CA . ALA A 1 98 ? 14.001 -4.800 -20.432 1.00 83.38 98 ALA A CA 1
ATOM 737 C C . ALA A 1 98 ? 14.468 -4.790 -18.963 1.00 83.38 98 ALA A C 1
ATOM 739 O O . ALA A 1 98 ? 13.655 -4.602 -18.062 1.00 83.38 98 ALA A O 1
ATOM 740 N N . GLN A 1 99 ? 15.776 -4.909 -18.707 1.00 85.81 99 GLN A N 1
ATOM 741 C CA . GLN A 1 99 ? 16.318 -4.911 -17.344 1.00 85.81 99 GLN A CA 1
ATOM 742 C C . GLN A 1 99 ? 16.103 -3.575 -16.619 1.00 85.81 99 GLN A C 1
ATOM 744 O O . GLN A 1 99 ? 15.732 -3.563 -15.445 1.00 85.81 99 GLN A O 1
ATOM 749 N N . GLN A 1 100 ? 16.282 -2.452 -17.318 1.00 85.81 100 GLN A N 1
ATOM 750 C CA . GLN A 1 100 ? 16.024 -1.129 -16.752 1.00 85.81 100 GLN A CA 1
ATOM 751 C C . GLN A 1 100 ? 14.534 -0.941 -16.437 1.00 85.81 100 GLN A C 1
ATOM 753 O O . GLN A 1 100 ? 14.192 -0.415 -15.380 1.00 85.81 100 GLN A O 1
ATOM 758 N N . ALA A 1 101 ? 13.648 -1.419 -17.314 1.00 84.19 101 ALA A N 1
ATOM 759 C CA . ALA A 1 101 ? 12.208 -1.356 -17.089 1.00 84.19 101 ALA A CA 1
ATOM 760 C C . ALA A 1 101 ? 11.782 -2.177 -15.858 1.00 84.19 101 ALA A C 1
ATOM 762 O O . ALA A 1 101 ? 11.069 -1.656 -15.001 1.00 84.19 101 ALA A O 1
ATOM 763 N N . VAL A 1 102 ? 12.281 -3.414 -15.711 1.00 88.06 102 VAL A N 1
ATOM 764 C CA . VAL A 1 102 ? 12.044 -4.241 -14.510 1.00 88.06 102 VAL A CA 1
ATOM 765 C C . VAL A 1 102 ? 12.500 -3.516 -13.246 1.00 88.06 102 VAL A C 1
ATOM 767 O O . VAL A 1 102 ? 11.806 -3.557 -12.230 1.00 88.06 102 VAL A O 1
ATOM 770 N N . TRP A 1 103 ? 13.643 -2.827 -13.296 1.00 87.88 103 TRP A N 1
ATOM 771 C CA . TRP A 1 103 ? 14.160 -2.096 -12.143 1.00 87.88 103 TRP A CA 1
ATOM 772 C C . TRP A 1 103 ? 13.247 -0.938 -11.728 1.00 87.88 103 TRP A C 1
ATOM 774 O O . TRP A 1 103 ? 12.913 -0.821 -10.551 1.00 87.88 103 TRP A O 1
ATOM 784 N N . ILE A 1 104 ? 12.773 -0.143 -12.691 1.00 87.75 104 ILE A N 1
ATOM 785 C CA . ILE A 1 104 ? 11.831 0.960 -12.443 1.00 87.75 104 ILE A CA 1
ATOM 786 C C . ILE A 1 104 ? 10.515 0.428 -11.864 1.00 87.75 104 ILE A C 1
ATOM 788 O O . ILE A 1 104 ? 10.035 0.932 -10.852 1.00 87.75 104 ILE A O 1
ATOM 792 N N . ILE A 1 105 ? 9.956 -0.630 -12.455 1.00 88.62 105 ILE A N 1
ATOM 793 C CA . ILE A 1 105 ? 8.735 -1.278 -11.957 1.00 88.62 105 ILE A CA 1
ATOM 794 C C . ILE A 1 105 ? 8.930 -1.765 -10.518 1.00 88.62 105 ILE A C 1
ATOM 796 O O . ILE A 1 105 ? 8.086 -1.523 -9.655 1.00 88.62 105 ILE A O 1
ATOM 800 N N . THR A 1 106 ? 10.062 -2.413 -10.240 1.00 90.75 106 THR A N 1
ATOM 801 C CA . THR A 1 106 ? 10.394 -2.895 -8.895 1.00 90.75 106 THR A CA 1
ATOM 802 C C . THR A 1 106 ? 10.454 -1.737 -7.903 1.00 90.75 106 THR A C 1
ATOM 804 O O . THR A 1 106 ? 9.882 -1.839 -6.821 1.00 90.75 106 THR A O 1
ATOM 807 N N . GLN A 1 107 ? 11.079 -0.615 -8.271 1.00 91.62 107 GLN A N 1
ATOM 808 C CA . GLN A 1 107 ? 11.127 0.581 -7.429 1.00 91.62 107 GLN A CA 1
ATOM 809 C C . GLN A 1 107 ? 9.735 1.148 -7.142 1.00 91.62 107 GLN A C 1
ATOM 811 O O . GLN A 1 107 ? 9.445 1.448 -5.988 1.00 91.62 107 GLN A O 1
ATOM 816 N N . ILE A 1 108 ? 8.856 1.222 -8.145 1.00 92.19 108 ILE A N 1
ATOM 817 C CA . ILE A 1 108 ? 7.467 1.678 -7.975 1.00 92.19 108 ILE A CA 1
ATOM 818 C C . ILE A 1 108 ? 6.715 0.775 -6.989 1.00 92.19 108 ILE A C 1
ATOM 820 O O . ILE A 1 108 ? 6.053 1.256 -6.070 1.00 92.19 108 ILE A O 1
ATOM 824 N N . VAL A 1 109 ? 6.824 -0.544 -7.145 1.00 93.69 109 VAL A N 1
ATOM 825 C CA . VAL A 1 109 ? 6.135 -1.505 -6.272 1.00 93.69 109 VAL A CA 1
ATOM 826 C C . VAL A 1 109 ? 6.674 -1.453 -4.842 1.00 93.69 109 VAL A C 1
ATOM 828 O O . VAL A 1 109 ? 5.899 -1.499 -3.884 1.00 93.69 109 VAL A O 1
ATOM 831 N N . VAL A 1 110 ? 7.993 -1.348 -4.682 1.00 94.06 110 VAL A N 1
ATOM 832 C CA . VAL A 1 110 ? 8.641 -1.223 -3.370 1.00 94.06 110 VAL A CA 1
ATOM 833 C C . VAL A 1 110 ? 8.237 0.082 -2.690 1.00 94.06 110 VAL A C 1
ATOM 835 O O . VAL A 1 110 ? 7.923 0.068 -1.501 1.00 94.06 110 VAL A O 1
ATOM 838 N N . ASP A 1 111 ? 8.185 1.186 -3.432 1.00 94.69 111 ASP A N 1
ATOM 839 C CA . ASP A 1 111 ? 7.741 2.482 -2.923 1.00 94.69 111 ASP A CA 1
ATOM 840 C C . ASP A 1 111 ? 6.280 2.442 -2.455 1.00 94.69 111 ASP A C 1
ATOM 842 O O . ASP A 1 111 ? 5.957 2.887 -1.350 1.00 94.69 111 ASP A O 1
ATOM 846 N N . PHE A 1 112 ? 5.401 1.804 -3.233 1.00 95.44 112 PHE A N 1
ATOM 847 C CA . PHE A 1 112 ? 4.019 1.556 -2.828 1.00 95.44 112 PHE A CA 1
ATOM 848 C C . PHE A 1 112 ? 3.942 0.723 -1.538 1.00 95.44 112 PHE A C 1
ATOM 850 O O . PHE A 1 112 ? 3.219 1.080 -0.601 1.00 95.44 112 PHE A O 1
ATOM 857 N N . ALA A 1 113 ? 4.710 -0.367 -1.457 1.00 95.75 113 ALA A N 1
ATOM 858 C CA . ALA A 1 113 ? 4.723 -1.247 -0.293 1.00 95.75 113 ALA A CA 1
ATOM 859 C C . ALA A 1 113 ? 5.209 -0.517 0.969 1.00 95.75 113 ALA A C 1
ATOM 861 O O . ALA A 1 113 ? 4.563 -0.593 2.017 1.00 95.75 113 ALA A O 1
ATOM 862 N N . LEU A 1 114 ? 6.309 0.233 0.866 1.00 96.38 114 LEU A N 1
ATOM 863 C CA . LEU A 1 114 ? 6.848 1.050 1.954 1.00 96.38 114 LEU A CA 1
ATOM 864 C C . LEU A 1 114 ? 5.844 2.113 2.396 1.00 96.38 114 LEU A C 1
ATOM 866 O O . LEU A 1 114 ? 5.551 2.221 3.589 1.00 96.38 114 LEU A O 1
ATOM 870 N N . SER A 1 115 ? 5.258 2.833 1.442 1.00 96.50 115 SER A N 1
ATOM 871 C CA . SER A 1 115 ? 4.236 3.846 1.697 1.00 96.50 115 SER A CA 1
ATOM 872 C C . SER A 1 115 ? 3.045 3.266 2.460 1.00 96.50 115 SER A C 1
ATOM 874 O O . SER A 1 115 ? 2.620 3.838 3.465 1.00 96.50 115 SER A O 1
ATOM 876 N N . GLY A 1 116 ? 2.544 2.095 2.058 1.00 95.62 116 GLY A N 1
ATOM 877 C CA . GLY A 1 116 ? 1.411 1.444 2.718 1.00 95.62 116 GLY A CA 1
ATOM 878 C C . GLY A 1 116 ? 1.748 0.861 4.097 1.00 95.62 116 GLY A C 1
ATOM 879 O O . GLY A 1 116 ? 0.905 0.880 5.002 1.00 95.62 116 GLY A O 1
ATOM 880 N N . VAL A 1 117 ? 2.979 0.386 4.312 1.00 96.00 117 VAL A N 1
ATOM 881 C CA . VAL A 1 117 ? 3.454 -0.067 5.633 1.00 96.00 117 VAL A CA 1
ATOM 882 C C . VAL A 1 117 ? 3.586 1.115 6.594 1.00 96.00 117 VAL A C 1
ATOM 884 O O . VAL A 1 117 ? 3.075 1.053 7.717 1.00 96.00 117 VAL A O 1
ATOM 887 N N . ILE A 1 118 ? 4.196 2.217 6.153 1.00 95.56 118 ILE A N 1
ATOM 888 C CA . ILE A 1 118 ? 4.316 3.448 6.946 1.00 95.56 118 ILE A CA 1
ATOM 889 C C . ILE A 1 118 ? 2.921 4.011 7.251 1.00 95.56 118 ILE A C 1
ATOM 891 O O . ILE A 1 118 ? 2.621 4.325 8.405 1.00 95.56 118 ILE A O 1
ATOM 895 N N . ALA A 1 119 ? 2.026 4.057 6.260 1.00 95.50 119 ALA A N 1
ATOM 896 C CA . ALA A 1 119 ? 0.642 4.485 6.446 1.00 95.50 119 ALA A CA 1
ATOM 897 C C . ALA A 1 119 ? -0.106 3.616 7.465 1.00 95.50 119 ALA A C 1
ATOM 899 O O . ALA A 1 119 ? -0.836 4.143 8.308 1.00 95.50 119 ALA A O 1
ATOM 900 N N . SER A 1 120 ? 0.110 2.299 7.442 1.00 93.25 120 SER A N 1
ATOM 901 C CA . SER A 1 120 ? -0.446 1.372 8.433 1.00 93.25 120 SER A CA 1
ATOM 902 C C . SER A 1 120 ? 0.077 1.672 9.837 1.00 93.25 120 SER A C 1
ATOM 904 O O . SER A 1 120 ? -0.709 1.746 10.784 1.00 93.25 120 SER A O 1
ATOM 906 N N . ALA A 1 121 ? 1.381 1.918 9.983 1.00 92.50 121 ALA A N 1
ATOM 907 C CA . ALA A 1 121 ? 1.987 2.250 11.270 1.00 92.50 121 ALA A CA 1
ATOM 908 C C . ALA A 1 121 ? 1.445 3.574 11.834 1.00 92.50 121 ALA A C 1
ATOM 910 O O . ALA A 1 121 ? 1.098 3.646 13.014 1.00 92.50 121 ALA A O 1
ATOM 911 N N . ILE A 1 122 ? 1.289 4.601 10.994 1.00 91.38 122 ILE A N 1
ATOM 912 C CA . ILE A 1 122 ? 0.716 5.893 11.397 1.00 91.38 122 ILE A CA 1
ATOM 913 C C . ILE A 1 122 ? -0.763 5.730 11.770 1.00 91.38 122 ILE A C 1
ATOM 915 O O . ILE A 1 122 ? -1.202 6.204 12.822 1.00 91.38 122 ILE A O 1
ATOM 919 N N . THR A 1 123 ? -1.536 5.020 10.948 1.00 90.69 123 THR A N 1
ATOM 920 C CA . THR A 1 123 ? -2.981 4.859 11.147 1.00 90.69 123 THR A CA 1
ATOM 921 C C . THR A 1 123 ? -3.274 4.107 12.442 1.00 90.69 123 THR A C 1
ATOM 923 O O . THR A 1 123 ? -4.016 4.601 13.293 1.00 90.69 123 THR A O 1
ATOM 926 N N . PHE A 1 124 ? -2.649 2.949 12.650 1.00 87.25 124 PHE A N 1
ATOM 927 C CA . PHE A 1 124 ? -2.935 2.113 13.815 1.00 87.25 124 PHE A CA 1
ATOM 928 C C . PHE A 1 124 ? -2.141 2.505 15.069 1.00 87.25 124 PHE A C 1
ATOM 930 O O . PHE A 1 124 ? -2.648 2.358 16.182 1.00 87.25 124 PHE A O 1
ATOM 937 N N . GLY A 1 125 ? -0.938 3.062 14.912 1.00 83.62 125 GLY A N 1
ATOM 938 C CA . GLY A 1 125 ? -0.091 3.500 16.025 1.00 83.62 125 GLY A CA 1
ATOM 939 C C . GLY A 1 125 ? -0.447 4.883 16.577 1.00 83.62 125 GLY A C 1
ATOM 940 O O . GLY A 1 125 ? -0.421 5.084 17.794 1.00 83.62 125 GLY A O 1
ATOM 941 N N . VAL A 1 126 ? -0.812 5.833 15.709 1.00 81.69 126 VAL A N 1
ATOM 942 C CA . VAL A 1 126 ? -1.059 7.233 16.098 1.00 81.69 126 VAL A CA 1
ATOM 943 C C . VAL A 1 126 ? -2.550 7.563 16.090 1.00 81.69 126 VAL A C 1
ATOM 945 O O . VAL A 1 126 ? -3.077 8.038 17.099 1.00 81.69 126 VAL A O 1
ATOM 948 N N . LEU A 1 127 ? -3.250 7.292 14.984 1.00 76.69 127 LEU A N 1
ATOM 949 C CA . LEU A 1 127 ? -4.630 7.761 14.788 1.00 76.69 127 LEU A CA 1
ATOM 950 C C . LEU A 1 127 ? -5.674 6.904 15.518 1.00 76.69 127 LEU A C 1
ATOM 952 O O . LEU A 1 127 ? -6.680 7.435 15.994 1.00 76.69 127 LEU A O 1
ATOM 956 N N . MET A 1 128 ? -5.425 5.598 15.643 1.00 73.44 128 MET A N 1
ATOM 957 C CA . MET A 1 128 ? -6.381 4.617 16.177 1.00 73.44 128 MET A CA 1
ATOM 958 C C . MET A 1 128 ? -6.025 4.044 17.547 1.00 73.44 128 MET A C 1
ATOM 960 O O . MET A 1 128 ? -6.724 3.144 18.017 1.00 73.44 128 MET A O 1
ATOM 964 N N . ARG A 1 129 ? -4.973 4.558 18.198 1.00 66.88 129 ARG A N 1
ATOM 965 C CA . ARG A 1 129 ? -4.516 4.078 19.507 1.00 66.88 129 ARG A CA 1
ATOM 966 C C . ARG A 1 129 ? -5.702 3.938 20.463 1.00 66.88 129 ARG A C 1
ATOM 968 O O . ARG A 1 129 ? -6.419 4.915 20.706 1.00 66.88 129 ARG A O 1
ATOM 975 N N . GLU A 1 130 ? -5.898 2.736 21.006 1.00 57.59 130 GLU A N 1
ATOM 976 C CA . GLU A 1 130 ? -6.960 2.477 21.979 1.00 57.59 130 GLU A CA 1
ATOM 977 C C . GLU A 1 130 ? -6.813 3.464 23.143 1.00 57.59 130 GLU A C 1
ATOM 979 O O . GLU A 1 130 ? -5.728 3.666 23.700 1.00 57.59 130 GLU A O 1
ATOM 984 N N . SER A 1 131 ? -7.895 4.169 23.471 1.00 52.41 131 SER A N 1
ATOM 985 C CA . SER A 1 131 ? -7.928 4.923 24.717 1.00 52.41 131 SER A CA 1
ATOM 986 C C . SER A 1 131 ? -7.937 3.889 25.834 1.00 52.41 131 SER A C 1
ATOM 988 O O . SER A 1 131 ? -8.830 3.040 25.844 1.00 52.41 131 SER A O 1
ATOM 990 N N . LYS A 1 132 ? -6.971 3.941 26.763 1.00 51.47 132 LYS A N 1
ATOM 991 C CA . LYS A 1 132 ? -7.143 3.273 28.058 1.00 51.47 132 LYS A CA 1
ATOM 992 C C . LYS A 1 132 ? -8.480 3.781 28.587 1.00 51.47 132 LYS A C 1
ATOM 994 O O . LYS A 1 132 ? -8.592 4.966 28.902 1.00 51.47 132 LYS A O 1
ATOM 999 N N . LYS A 1 133 ? -9.511 2.932 28.585 1.00 52.06 133 LYS A N 1
ATOM 1000 C CA . LYS A 1 133 ? -10.769 3.274 29.243 1.00 52.06 133 LYS A CA 1
ATOM 1001 C C . LYS A 1 133 ? -10.389 3.647 30.681 1.00 52.06 133 LYS A C 1
ATOM 1003 O O . LYS A 1 133 ? -9.616 2.893 31.277 1.00 52.06 133 LYS A O 1
ATOM 1008 N N . PRO A 1 134 ? -10.822 4.803 31.215 1.00 51.62 134 PRO A N 1
ATOM 1009 C CA . PRO A 1 134 ? -10.650 5.049 32.635 1.00 51.62 134 PRO A CA 1
ATOM 1010 C C . PRO A 1 134 ? -11.309 3.879 33.364 1.00 51.62 134 PRO A C 1
ATOM 1012 O O . PRO A 1 134 ? -12.403 3.455 32.982 1.00 51.62 134 PRO A O 1
ATOM 1015 N N . ASP A 1 135 ? -10.588 3.303 34.322 1.00 46.75 135 ASP A N 1
ATOM 1016 C CA . ASP A 1 135 ? -11.038 2.144 35.081 1.00 46.75 135 ASP A CA 1
ATOM 1017 C C . ASP A 1 135 ? -12.471 2.376 35.566 1.00 46.75 135 ASP A C 1
ATOM 1019 O O . ASP A 1 135 ? -12.748 3.334 36.292 1.00 46.75 135 ASP A O 1
ATOM 1023 N N . ALA A 1 136 ? -13.396 1.498 35.172 1.00 53.56 136 ALA A N 1
ATOM 1024 C CA . ALA A 1 136 ? -14.796 1.582 35.589 1.00 53.56 136 ALA A CA 1
ATOM 1025 C C . ALA A 1 136 ? -14.955 1.496 37.124 1.00 53.56 136 ALA A C 1
ATOM 1027 O O . ALA A 1 136 ? -15.990 1.883 37.660 1.00 53.56 136 ALA A O 1
ATOM 1028 N N . SER A 1 137 ? -13.906 1.071 37.840 1.00 53.62 137 SER A N 1
ATOM 1029 C CA . SER A 1 137 ? -13.824 1.073 39.304 1.00 53.62 137 SER A CA 1
ATOM 1030 C C . SER A 1 137 ? -13.709 2.471 39.931 1.00 53.62 137 SER A C 1
ATOM 1032 O O . SER A 1 137 ? -13.925 2.614 41.135 1.00 53.62 137 SER A O 1
ATOM 1034 N N . LEU A 1 138 ? -13.405 3.514 39.147 1.00 51.94 138 LEU A N 1
ATOM 1035 C CA . LEU A 1 138 ? -13.379 4.907 39.611 1.00 51.94 138 LEU A CA 1
ATOM 1036 C C . LEU A 1 138 ? -14.759 5.580 39.568 1.00 51.94 138 LEU A C 1
ATOM 1038 O O . LEU A 1 138 ? -14.946 6.603 40.218 1.00 51.94 138 LEU A O 1
ATOM 1042 N N . ILE A 1 139 ? -15.728 5.007 38.844 1.00 54.31 139 ILE A N 1
ATOM 1043 C CA . ILE A 1 139 ? -17.098 5.540 38.735 1.00 54.31 139 ILE A CA 1
ATOM 1044 C C . ILE A 1 139 ? -18.012 4.936 39.818 1.00 54.31 139 ILE A C 1
ATOM 1046 O O . ILE A 1 139 ? -19.008 5.541 40.200 1.00 54.31 139 ILE A O 1
ATOM 1050 N N . THR A 1 140 ? -17.657 3.769 40.366 1.00 53.31 140 THR A N 1
ATOM 1051 C CA . THR A 1 140 ? -18.497 3.022 41.317 1.00 53.31 140 THR A CA 1
ATOM 1052 C C . THR A 1 140 ? -18.015 3.061 42.761 1.00 53.31 140 THR A C 1
ATOM 1054 O O . THR A 1 140 ? -18.552 2.315 43.576 1.00 53.31 140 THR A O 1
ATOM 1057 N N . LYS A 1 141 ? -17.022 3.881 43.130 1.00 50.03 141 LYS A N 1
ATOM 1058 C CA . LYS A 1 141 ? -16.758 4.104 44.558 1.00 50.03 141 LYS A CA 1
ATOM 1059 C C . LYS A 1 141 ? -17.838 5.048 45.092 1.00 50.03 141 LYS A C 1
ATOM 1061 O O . LYS A 1 141 ? -17.782 6.233 44.761 1.00 50.03 141 LYS A O 1
ATOM 1066 N N . PRO A 1 142 ? -18.817 4.576 45.893 1.00 49.47 142 PRO A N 1
ATOM 1067 C CA . PRO A 1 142 ? -19.668 5.501 46.618 1.00 49.47 142 PRO A CA 1
ATOM 1068 C C . PRO A 1 142 ? -18.755 6.387 47.467 1.00 49.47 142 PRO A C 1
ATOM 1070 O O . PRO A 1 142 ? -17.808 5.899 48.087 1.00 49.47 142 PRO A O 1
ATOM 1073 N N . LEU A 1 143 ? -19.022 7.691 47.469 1.00 56.53 143 LEU A N 1
ATOM 1074 C CA . LEU A 1 143 ? -18.465 8.615 48.448 1.00 56.53 143 LEU A CA 1
ATOM 1075 C C . LEU A 1 143 ? -18.893 8.102 49.826 1.00 56.53 143 LEU A C 1
ATOM 1077 O O . LEU A 1 143 ? -19.987 8.412 50.289 1.00 56.53 143 LEU A O 1
ATOM 1081 N N . THR A 1 144 ? -18.081 7.257 50.461 1.00 55.91 144 THR A N 1
ATOM 1082 C CA . THR A 1 144 ? -18.282 6.887 51.860 1.00 55.91 144 THR A CA 1
ATOM 1083 C C . THR A 1 144 ? -18.288 8.189 52.650 1.00 55.91 144 THR A C 1
ATOM 1085 O O . THR A 1 144 ? -17.271 8.889 52.637 1.00 55.91 144 THR A O 1
ATOM 1088 N N . PRO A 1 145 ? -19.401 8.560 53.304 1.00 49.81 145 PRO A N 1
ATOM 1089 C CA . PRO A 1 145 ? -19.412 9.744 54.131 1.00 49.81 145 PRO A CA 1
ATOM 1090 C C . PRO A 1 145 ? -18.468 9.466 55.294 1.00 49.81 145 PRO A C 1
ATOM 1092 O O . PRO A 1 145 ? -18.673 8.537 56.078 1.00 49.81 145 PRO A O 1
ATOM 1095 N N . THR A 1 146 ? -17.396 10.246 55.373 1.00 53.00 146 THR A N 1
ATOM 1096 C CA . THR A 1 146 ? -16.464 10.248 56.492 1.00 53.00 146 THR A CA 1
ATOM 1097 C C . THR A 1 146 ? -17.277 10.452 57.768 1.00 53.00 146 THR A C 1
ATOM 1099 O O . THR A 1 146 ? -17.778 11.547 58.025 1.00 53.00 146 THR A O 1
ATO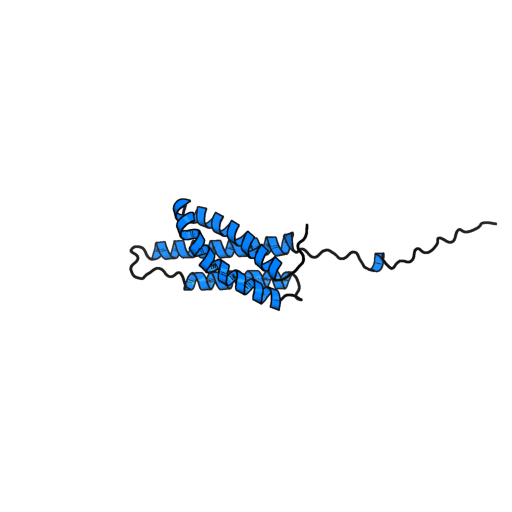M 1102 N N . GLN A 1 147 ? -17.464 9.382 58.544 1.00 51.69 147 GLN A N 1
ATOM 1103 C CA . GLN A 1 147 ? -18.085 9.427 59.863 1.00 51.69 147 GLN A CA 1
ATOM 1104 C C . GLN A 1 147 ? -17.282 10.411 60.719 1.00 51.69 147 GLN A C 1
ATOM 1106 O O . GLN A 1 147 ? -16.188 10.112 61.200 1.00 51.69 147 GLN A O 1
ATOM 1111 N N . ARG A 1 148 ? -17.810 11.630 60.858 1.00 48.78 148 ARG A N 1
ATOM 1112 C CA . ARG A 1 148 ? -17.264 12.670 61.724 1.00 48.78 148 ARG A CA 1
ATOM 1113 C C . ARG A 1 148 ? -17.436 12.187 63.160 1.00 48.78 148 ARG A C 1
ATOM 1115 O O . ARG A 1 148 ? -18.519 12.281 63.730 1.00 48.78 148 ARG A O 1
ATOM 1122 N N . LYS A 1 149 ? -16.361 11.632 63.718 1.00 48.69 149 LYS A N 1
ATOM 1123 C CA . LYS A 1 149 ? -16.257 11.199 65.113 1.00 48.69 149 LYS A CA 1
ATOM 1124 C C . LYS A 1 149 ? -16.590 12.400 66.014 1.00 48.69 149 LYS A C 1
ATOM 1126 O O . LYS A 1 149 ? -15.778 13.312 66.152 1.00 48.69 149 LYS A O 1
ATOM 1131 N N . LYS A 1 150 ? -17.802 12.445 66.579 1.00 49.25 150 LYS A N 1
ATOM 1132 C CA . LYS A 1 150 ? -18.136 13.359 67.681 1.00 49.25 150 LYS A CA 1
ATOM 1133 C C . LYS A 1 150 ? -17.425 12.835 68.927 1.00 49.25 150 LYS A C 1
ATOM 1135 O O . LYS A 1 150 ? -17.835 11.816 69.477 1.00 49.25 150 LYS A O 1
ATOM 1140 N N . GLY A 1 151 ? -16.338 13.496 69.319 1.00 53.09 151 GLY A N 1
ATOM 1141 C CA . GLY A 1 151 ? -15.779 13.351 70.660 1.00 53.09 151 GLY A CA 1
ATOM 1142 C C . GLY A 1 151 ? -16.759 13.936 71.676 1.00 53.09 151 GLY A C 1
ATOM 1143 O O . GLY A 1 151 ? -17.295 15.020 71.441 1.00 53.09 151 GLY A O 1
ATOM 1144 N N . LYS A 1 152 ? -17.038 13.166 72.729 1.00 42.88 152 LYS A N 1
ATOM 1145 C CA . LYS A 1 152 ? -17.598 13.661 73.989 1.00 42.88 152 LYS A CA 1
ATOM 1146 C C . LYS A 1 152 ? -16.468 14.215 74.842 1.00 42.88 152 LYS A C 1
ATOM 1148 O O . LYS A 1 152 ? -15.353 13.659 74.716 1.00 42.88 152 LYS A O 1
#

Foldseek 3Di:
DFDDLDLLVLLVLLLVQLLVQLLVLVCVLVVDPVCSVVCVVVLSCQQSVQLSVQSSVVCVVCVVPDLVVNLVSQLVSQVVSLVVQLVVQQDDPPDPCRPVSNVSSNSSSVSSSVSSNVSSCCSSVPRVDDDPDPPPVVVPDPPPPDPPDDDD

pLDDT: mean 82.49, std 15.25, range [42.8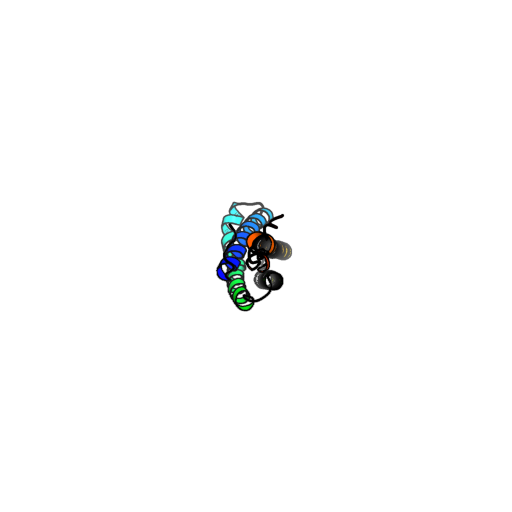8, 96.5]